Protein AF-A0A090WFY7-F1 (afdb_monomer)

Radius of gyration: 17.27 Å; Cα contacts (8 Å, |Δi|>4): 46; chains: 1; bounding box: 44×21×44 Å

pLDDT: mean 75.75, std 6.12, range [47.88, 83.62]

Organism: Nonlabens ulvanivorans (NCBI:txid906888)

Structure (mmCIF, N/CA/C/O backbone):
data_AF-A0A090WFY7-F1
#
_entry.id   AF-A0A090WFY7-F1
#
loop_
_atom_site.group_PDB
_atom_site.id
_atom_site.type_symbol
_atom_site.label_atom_id
_atom_site.label_alt_id
_atom_site.label_comp_id
_atom_site.label_asym_id
_atom_site.label_entity_id
_atom_site.label_seq_id
_atom_site.pdbx_PDB_ins_code
_atom_site.Cartn_x
_atom_site.Cartn_y
_atom_site.Cartn_z
_atom_site.occupancy
_atom_site.B_iso_or_equiv
_atom_site.auth_seq_id
_atom_site.auth_comp_id
_atom_site.auth_asym_id
_atom_site.auth_atom_id
_atom_site.pdbx_PDB_model_num
ATOM 1 N N . MET A 1 1 ? -18.051 5.431 -5.342 1.00 68.19 1 MET A N 1
ATOM 2 C CA . MET A 1 1 ? -16.777 5.688 -6.049 1.00 68.19 1 MET A CA 1
ATOM 3 C C . MET A 1 1 ? -16.001 4.402 -6.281 1.00 68.19 1 MET A C 1
ATOM 5 O O . MET A 1 1 ? -15.826 4.057 -7.439 1.00 68.19 1 MET A O 1
ATOM 9 N N . VAL A 1 2 ? -15.662 3.640 -5.232 1.00 69.44 2 VAL A N 1
ATOM 10 C CA . VAL A 1 2 ? -14.903 2.373 -5.337 1.00 69.44 2 VAL A CA 1
ATOM 11 C C . VAL A 1 2 ? -15.448 1.408 -6.396 1.00 69.44 2 VAL A C 1
ATOM 13 O O . VAL A 1 2 ? -14.690 0.975 -7.246 1.00 69.44 2 VAL A O 1
ATOM 16 N N . VAL A 1 3 ? -16.755 1.125 -6.424 1.00 76.06 3 VAL A N 1
ATOM 17 C CA . VAL A 1 3 ? -17.333 0.163 -7.391 1.00 76.06 3 VAL A CA 1
ATOM 18 C C . VAL A 1 3 ? -17.130 0.587 -8.852 1.00 76.06 3 VAL A C 1
ATOM 20 O O . VAL A 1 3 ? -16.779 -0.234 -9.692 1.00 76.06 3 VAL A O 1
ATOM 23 N N . ILE A 1 4 ? -17.318 1.875 -9.155 1.00 80.75 4 ILE A N 1
ATOM 24 C CA . ILE A 1 4 ? -17.134 2.416 -10.511 1.00 80.75 4 ILE A CA 1
ATOM 25 C C . ILE A 1 4 ? -15.648 2.405 -10.881 1.00 80.75 4 ILE A C 1
ATOM 27 O O . ILE A 1 4 ? -15.297 2.026 -11.995 1.00 80.75 4 ILE A O 1
ATOM 31 N N . TYR A 1 5 ? -14.783 2.780 -9.935 1.00 76.62 5 TYR A N 1
ATOM 32 C CA . TYR A 1 5 ? -13.339 2.811 -10.135 1.00 76.62 5 TYR A CA 1
ATOM 33 C C . TYR A 1 5 ? -12.777 1.407 -10.377 1.00 76.62 5 TYR A C 1
ATOM 35 O O . TYR A 1 5 ? -12.152 1.166 -11.400 1.00 76.62 5 TYR A O 1
ATOM 43 N N . VAL A 1 6 ? -13.105 0.452 -9.504 1.00 76.25 6 VAL A N 1
ATOM 44 C CA . VAL A 1 6 ? -12.719 -0.959 -9.634 1.00 76.25 6 VAL A CA 1
ATOM 45 C C . VAL A 1 6 ? -13.243 -1.550 -10.944 1.00 76.25 6 VAL A C 1
ATOM 47 O O . VAL A 1 6 ? -12.502 -2.252 -11.622 1.00 76.25 6 VAL A O 1
ATOM 50 N N . GLY A 1 7 ? -14.478 -1.233 -11.348 1.00 80.12 7 GLY A N 1
ATOM 51 C CA . GLY A 1 7 ? -15.030 -1.679 -12.629 1.00 80.12 7 GLY A CA 1
ATOM 52 C C . GLY A 1 7 ? -14.253 -1.153 -13.842 1.00 80.12 7 GLY A C 1
ATOM 53 O O . GLY A 1 7 ? -13.923 -1.925 -14.741 1.00 80.12 7 GLY A O 1
ATOM 54 N N . ALA A 1 8 ? -13.915 0.138 -13.855 1.00 77.69 8 ALA A N 1
ATOM 55 C CA . ALA A 1 8 ? -13.128 0.749 -14.927 1.00 77.69 8 ALA A CA 1
ATOM 56 C C . ALA A 1 8 ? -11.676 0.239 -14.954 1.00 77.69 8 ALA A C 1
ATOM 58 O O . ALA A 1 8 ? -11.141 -0.044 -16.026 1.00 77.69 8 ALA A O 1
ATOM 59 N N . SER A 1 9 ? -11.054 0.067 -13.786 1.00 72.62 9 SER A N 1
ATOM 60 C CA . SER A 1 9 ? -9.707 -0.492 -13.671 1.00 72.62 9 SER A CA 1
ATOM 61 C C . SER A 1 9 ? -9.665 -1.947 -14.137 1.00 72.62 9 SER A C 1
ATOM 63 O O . SER A 1 9 ? -8.798 -2.298 -14.929 1.00 72.62 9 SER A O 1
ATOM 65 N N . LEU A 1 10 ? -10.627 -2.786 -13.736 1.00 77.69 10 LEU A N 1
ATOM 66 C CA . LEU A 1 10 ? -10.716 -4.172 -14.210 1.00 77.69 10 LEU A CA 1
ATOM 67 C C . LEU A 1 10 ? -10.891 -4.241 -15.728 1.00 77.69 10 LEU A C 1
ATOM 69 O O . LEU A 1 10 ? -10.242 -5.059 -16.372 1.00 77.69 10 LEU A O 1
ATOM 73 N N . TRP A 1 11 ? -11.711 -3.364 -16.310 1.00 80.88 11 TRP A N 1
ATOM 74 C CA . TRP A 1 11 ? -11.874 -3.288 -17.762 1.00 80.88 11 TRP A CA 1
ATOM 75 C C . TRP A 1 11 ? -10.540 -3.048 -18.483 1.00 80.88 11 TRP A C 1
ATOM 77 O O . TRP A 1 11 ? -10.228 -3.742 -19.449 1.00 80.88 11 TRP A O 1
ATOM 87 N N . VAL A 1 12 ? -9.727 -2.103 -18.005 1.00 78.69 12 VAL A N 1
ATOM 88 C CA . VAL A 1 12 ? -8.434 -1.788 -18.634 1.00 78.69 12 VAL A CA 1
ATOM 89 C C . VAL A 1 12 ? -7.377 -2.853 -18.373 1.00 78.69 12 VAL A C 1
ATOM 91 O O . VAL A 1 12 ? -6.647 -3.207 -19.298 1.00 78.69 12 VAL A O 1
ATOM 94 N N . ILE A 1 13 ? -7.361 -3.444 -17.178 1.00 77.06 13 ILE A N 1
ATOM 95 C CA . ILE A 1 13 ? -6.485 -4.574 -16.847 1.00 77.06 13 ILE A CA 1
ATOM 96 C C . ILE A 1 13 ? -6.784 -5.771 -17.763 1.00 77.06 13 ILE A C 1
ATOM 98 O O . ILE A 1 13 ? -5.859 -6.365 -18.311 1.00 77.06 13 ILE A O 1
ATOM 102 N N . PHE A 1 14 ? -8.058 -6.100 -18.007 1.00 78.94 14 PHE A N 1
ATOM 103 C CA . PHE A 1 14 ? -8.420 -7.166 -18.950 1.00 78.94 14 PHE A CA 1
ATOM 104 C C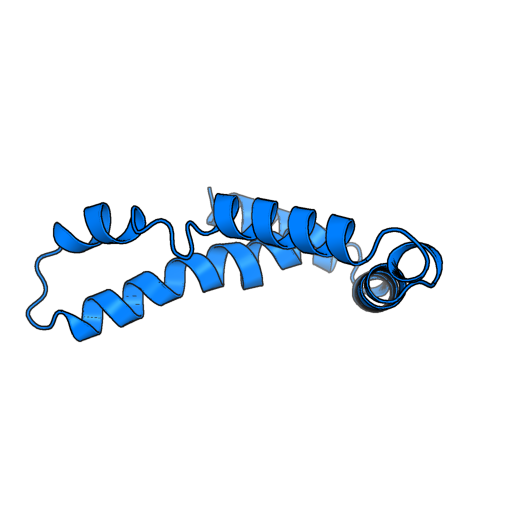 . PHE A 1 14 ? -8.111 -6.806 -20.408 1.00 78.94 14 PHE A C 1
ATOM 106 O O . PHE A 1 14 ? -7.723 -7.681 -21.177 1.00 78.94 14 PHE A O 1
ATOM 113 N N . ALA A 1 15 ? -8.232 -5.534 -20.796 1.00 78.44 15 ALA A N 1
ATOM 114 C CA . ALA A 1 15 ? -7.891 -5.077 -22.144 1.00 78.44 15 ALA A CA 1
ATOM 115 C C . ALA A 1 15 ? -6.374 -5.048 -22.423 1.00 78.44 15 ALA A C 1
ATOM 117 O O . ALA A 1 15 ? -5.970 -4.995 -23.585 1.00 78.44 15 ALA A O 1
ATOM 118 N N . ARG A 1 16 ? -5.531 -5.050 -21.381 1.00 74.75 16 ARG A N 1
ATOM 119 C CA . ARG A 1 16 ? -4.062 -4.952 -21.468 1.00 74.75 16 ARG A CA 1
ATOM 120 C C . ARG A 1 16 ? -3.369 -5.993 -20.582 1.00 74.75 16 ARG A C 1
ATOM 122 O O . ARG A 1 16 ? -2.350 -5.704 -19.961 1.00 74.75 16 ARG A O 1
ATOM 129 N N . PHE A 1 17 ? -3.909 -7.212 -20.551 1.00 71.75 17 PHE A N 1
ATOM 130 C CA . PHE A 1 17 ? -3.450 -8.274 -19.650 1.00 71.75 17 PHE A CA 1
ATOM 131 C C . PHE A 1 17 ? -1.966 -8.636 -19.843 1.00 71.75 17 PHE A C 1
ATOM 133 O O . PHE A 1 17 ? -1.262 -8.931 -18.880 1.00 71.75 17 PHE A O 1
ATOM 140 N N . ASP A 1 18 ? -1.470 -8.522 -21.076 1.00 73.06 18 ASP A N 1
ATOM 141 C CA . ASP A 1 18 ? -0.084 -8.836 -21.443 1.00 73.06 18 ASP A CA 1
ATOM 142 C C . ASP A 1 18 ? 0.950 -7.868 -20.838 1.00 73.06 18 ASP A C 1
ATOM 144 O O . ASP A 1 18 ? 2.127 -8.200 -20.731 1.00 73.06 18 ASP A O 1
ATOM 148 N N . LEU A 1 19 ? 0.520 -6.677 -20.412 1.00 74.38 19 LEU A N 1
ATOM 149 C CA . LEU A 1 19 ? 1.400 -5.617 -19.905 1.00 74.38 19 LEU A CA 1
ATOM 150 C C . LEU A 1 19 ? 1.476 -5.576 -18.380 1.00 74.38 19 LEU A C 1
ATOM 152 O O . LEU A 1 19 ? 2.292 -4.841 -17.832 1.00 74.38 19 LEU A O 1
ATOM 156 N N . ILE A 1 20 ? 0.671 -6.384 -17.684 1.00 74.19 20 ILE A N 1
ATOM 157 C CA . ILE A 1 20 ? 0.687 -6.455 -16.217 1.00 74.19 20 ILE A CA 1
ATOM 158 C C . ILE A 1 20 ? 2.071 -6.900 -15.731 1.00 74.19 20 ILE A C 1
ATOM 160 O O . ILE A 1 20 ? 2.619 -6.321 -14.796 1.00 74.19 20 ILE A O 1
ATOM 164 N N . GLY A 1 21 ? 2.660 -7.904 -16.391 1.00 73.81 21 GLY A N 1
ATOM 165 C CA . GLY A 1 21 ? 4.003 -8.388 -16.064 1.00 73.81 21 GLY A CA 1
ATOM 166 C C . GLY A 1 21 ? 5.075 -7.315 -16.257 1.00 73.81 21 GLY A C 1
ATOM 167 O O . GLY A 1 21 ? 5.906 -7.116 -15.376 1.00 73.81 21 GLY A O 1
ATOM 168 N N . GLU A 1 22 ? 5.011 -6.575 -17.367 1.00 77.00 22 GLU A N 1
ATOM 169 C CA . GLU A 1 22 ? 5.945 -5.484 -17.662 1.00 77.00 22 GLU A CA 1
ATOM 170 C C . GLU A 1 22 ? 5.794 -4.319 -16.674 1.00 77.00 22 GLU A C 1
ATOM 172 O O . GLU A 1 22 ? 6.795 -3.784 -16.203 1.00 77.00 22 GLU A O 1
ATOM 177 N N . ALA A 1 23 ? 4.564 -3.979 -16.280 1.00 75.44 23 ALA A N 1
ATOM 178 C CA . ALA A 1 23 ? 4.300 -2.954 -15.273 1.00 75.44 23 ALA A CA 1
ATOM 179 C C . ALA A 1 23 ? 4.939 -3.305 -13.918 1.00 75.44 23 ALA A C 1
ATOM 181 O O . ALA A 1 23 ? 5.551 -2.448 -13.283 1.00 75.44 23 ALA A O 1
ATOM 182 N N . PHE A 1 24 ? 4.870 -4.569 -13.486 1.00 77.88 24 PHE A N 1
ATOM 183 C CA . PHE A 1 24 ? 5.560 -5.017 -12.271 1.00 77.88 24 PHE A CA 1
ATOM 184 C C . PHE A 1 24 ? 7.079 -4.880 -12.375 1.00 77.88 24 PHE A C 1
ATOM 186 O O . PHE A 1 24 ? 7.716 -4.411 -11.430 1.00 77.88 24 PHE A O 1
ATOM 193 N N . THR A 1 25 ? 7.657 -5.263 -13.514 1.00 78.38 25 THR A N 1
ATOM 194 C CA . THR A 1 25 ? 9.096 -5.120 -13.756 1.00 78.38 25 THR A CA 1
ATOM 195 C C . THR A 1 25 ? 9.510 -3.650 -13.742 1.00 78.38 25 THR A C 1
ATOM 197 O O . THR A 1 25 ? 10.448 -3.301 -13.035 1.00 78.38 25 THR A O 1
ATOM 200 N N . GLN A 1 26 ? 8.756 -2.765 -14.401 1.00 79.38 26 GLN A N 1
ATOM 201 C CA . GLN A 1 26 ? 9.018 -1.322 -14.399 1.00 79.38 26 GLN A CA 1
ATOM 202 C C . GLN A 1 26 ? 8.915 -0.695 -13.001 1.00 79.38 26 GLN A C 1
ATOM 204 O O . GLN A 1 26 ? 9.700 0.193 -12.674 1.00 79.38 26 GLN A O 1
ATOM 209 N N . ILE A 1 27 ? 7.986 -1.155 -12.154 1.00 80.12 27 ILE A N 1
ATOM 210 C CA . ILE A 1 27 ? 7.873 -0.680 -10.765 1.00 80.12 27 ILE A CA 1
ATOM 211 C C . ILE A 1 27 ? 9.120 -1.058 -9.959 1.00 80.12 27 ILE A C 1
ATOM 213 O O . ILE A 1 27 ? 9.652 -0.217 -9.236 1.00 80.12 27 ILE A O 1
ATOM 217 N N . ILE A 1 28 ? 9.595 -2.302 -10.074 1.00 78.69 28 ILE A N 1
ATOM 218 C CA . ILE A 1 28 ? 10.782 -2.771 -9.345 1.00 78.69 28 ILE A CA 1
ATOM 219 C C . ILE A 1 28 ? 12.038 -2.078 -9.882 1.00 78.69 28 ILE A C 1
ATOM 221 O O . ILE A 1 28 ? 12.803 -1.512 -9.103 1.00 78.69 28 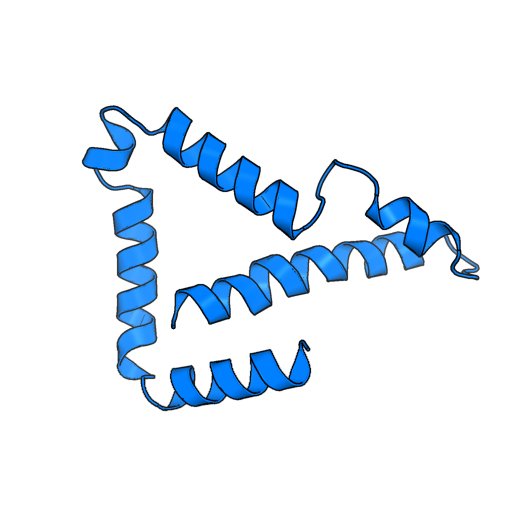ILE A O 1
ATOM 225 N N . ASP A 1 29 ? 12.218 -2.050 -11.200 1.00 79.38 29 ASP A N 1
ATOM 226 C CA . ASP A 1 29 ? 13.379 -1.424 -11.833 1.00 79.38 29 ASP A CA 1
ATOM 227 C C . ASP A 1 29 ? 13.420 0.083 -11.562 1.00 79.38 29 ASP A C 1
ATOM 229 O O . ASP A 1 29 ? 14.483 0.626 -11.274 1.00 79.38 29 ASP A O 1
ATOM 233 N N . GLY A 1 30 ? 12.268 0.761 -11.569 1.00 73.81 30 GLY A N 1
ATOM 234 C CA . GLY A 1 30 ? 12.155 2.176 -11.219 1.00 73.81 30 GLY A CA 1
ATOM 235 C C . GLY A 1 30 ? 12.392 2.457 -9.732 1.00 73.81 30 GLY A C 1
ATOM 236 O O . GLY A 1 30 ? 12.998 3.471 -9.388 1.00 73.81 30 GLY A O 1
ATOM 237 N N . ALA A 1 31 ? 11.962 1.561 -8.837 1.00 74.00 31 ALA A N 1
ATOM 238 C CA . ALA A 1 31 ? 12.183 1.701 -7.397 1.00 74.00 31 ALA A CA 1
ATOM 239 C C . ALA A 1 31 ? 13.653 1.496 -6.997 1.00 74.00 31 ALA A C 1
ATOM 241 O O . ALA A 1 31 ? 14.127 2.138 -6.058 1.00 74.00 31 ALA A O 1
ATOM 242 N N . PHE A 1 32 ? 14.372 0.622 -7.706 1.00 73.69 32 PHE A N 1
ATOM 243 C CA . PHE A 1 32 ? 15.772 0.285 -7.436 1.00 73.69 32 PHE A CA 1
ATOM 244 C C . PHE A 1 32 ? 16.749 0.844 -8.484 1.00 73.69 32 PHE A C 1
ATOM 246 O O . PHE A 1 32 ? 17.918 0.448 -8.500 1.00 73.69 32 PHE A O 1
ATOM 253 N N . SER A 1 33 ? 16.305 1.772 -9.340 1.00 73.12 33 SER A N 1
ATOM 254 C CA . SER A 1 33 ? 17.138 2.305 -10.420 1.00 73.12 33 SER A CA 1
ATOM 255 C C . SER A 1 33 ? 18.352 3.070 -9.868 1.00 73.12 33 SER A C 1
ATOM 257 O O . SER A 1 33 ? 18.246 3.774 -8.854 1.00 73.12 33 SER A O 1
ATOM 259 N N . PRO A 1 34 ? 19.517 2.994 -10.536 1.00 65.38 34 PRO A N 1
ATOM 260 C CA . PRO A 1 34 ? 20.700 3.750 -10.144 1.00 65.38 34 PRO A CA 1
ATOM 261 C C . PRO A 1 34 ? 20.471 5.267 -10.123 1.00 65.38 34 PRO A C 1
ATOM 263 O O . PRO A 1 34 ? 21.047 5.932 -9.265 1.00 65.38 34 PRO A O 1
ATOM 266 N N . GLU A 1 35 ? 19.615 5.830 -10.991 1.00 65.75 35 GLU A N 1
ATOM 267 C CA . GLU A 1 35 ? 19.271 7.261 -10.937 1.00 65.75 35 GLU A CA 1
ATOM 268 C C . GLU A 1 35 ? 18.494 7.628 -9.664 1.00 65.75 35 GLU A C 1
ATOM 270 O O . GLU A 1 35 ? 18.739 8.682 -9.071 1.00 65.75 35 GLU A O 1
ATOM 275 N N . GLY A 1 36 ? 17.592 6.751 -9.208 1.00 61.91 36 GLY A N 1
ATOM 276 C CA . GLY A 1 36 ? 16.874 6.913 -7.944 1.00 61.91 36 GLY A CA 1
ATOM 277 C C . GLY A 1 36 ? 17.786 6.746 -6.727 1.00 61.91 36 GLY A C 1
ATOM 278 O O . GLY A 1 36 ? 17.673 7.496 -5.757 1.00 61.91 36 GLY A O 1
ATOM 279 N N . VAL A 1 37 ? 18.737 5.810 -6.787 1.00 66.19 37 VAL A N 1
ATOM 280 C CA . VAL A 1 37 ? 19.603 5.433 -5.658 1.00 66.19 37 VAL A CA 1
ATOM 281 C C . VAL A 1 37 ? 20.827 6.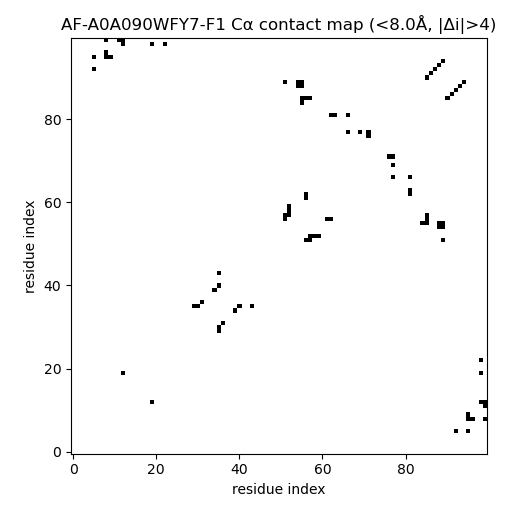350 -5.499 1.00 66.19 37 VAL A C 1
ATOM 283 O O . VAL A 1 37 ? 21.187 6.690 -4.373 1.00 66.19 37 VAL A O 1
ATOM 286 N N . ALA A 1 38 ? 21.457 6.797 -6.591 1.00 67.62 38 ALA A N 1
ATOM 287 C CA . ALA A 1 38 ? 22.763 7.471 -6.558 1.00 67.62 38 ALA A CA 1
ATOM 288 C C . ALA A 1 38 ? 22.735 8.941 -6.092 1.00 67.62 38 ALA A C 1
ATOM 290 O O . ALA A 1 38 ? 23.776 9.468 -5.704 1.00 67.62 38 ALA A O 1
ATOM 291 N N . GLY A 1 39 ? 21.575 9.610 -6.097 1.00 64.62 39 GLY A N 1
ATOM 292 C CA . GLY A 1 39 ? 21.479 11.018 -5.671 1.00 64.62 39 GLY A CA 1
ATOM 293 C C . GLY A 1 39 ? 20.166 11.439 -5.009 1.00 64.62 39 GLY A C 1
ATOM 294 O O . GLY A 1 39 ? 20.113 12.511 -4.409 1.00 64.62 39 GLY A O 1
ATOM 295 N N . GLY A 1 40 ? 19.116 10.612 -5.081 1.00 71.94 40 GLY A N 1
ATOM 296 C CA . GLY A 1 40 ? 17.755 10.994 -4.691 1.00 71.94 40 GLY A CA 1
ATOM 297 C C . GLY A 1 40 ? 17.027 10.018 -3.768 1.00 71.94 40 GLY A C 1
ATOM 298 O O . GLY A 1 40 ? 15.869 10.278 -3.455 1.00 71.94 40 GLY A O 1
ATOM 299 N N . ALA A 1 41 ? 17.667 8.939 -3.301 1.00 74.94 41 ALA A N 1
ATOM 300 C CA . ALA A 1 41 ? 16.985 7.808 -2.657 1.00 74.94 41 ALA A CA 1
ATOM 301 C C . ALA A 1 41 ? 16.113 8.236 -1.472 1.00 74.94 41 ALA A C 1
ATOM 303 O O . ALA A 1 41 ? 14.942 7.878 -1.373 1.00 74.94 41 ALA A O 1
ATOM 304 N N . ILE A 1 42 ? 16.667 9.083 -0.601 1.00 76.69 42 ILE A N 1
ATOM 305 C CA . ILE A 1 42 ? 15.953 9.631 0.555 1.00 76.69 42 ILE A CA 1
ATOM 306 C C . ILE A 1 42 ? 14.793 10.533 0.104 1.00 76.69 42 ILE A C 1
ATOM 308 O O . ILE A 1 42 ? 13.715 10.470 0.681 1.00 76.69 42 ILE A O 1
ATOM 312 N N . GLY A 1 43 ? 14.974 11.340 -0.945 1.00 79.69 43 GLY A N 1
ATOM 313 C CA . GLY A 1 43 ? 13.931 12.223 -1.477 1.00 79.69 43 GLY A CA 1
ATOM 314 C C . GLY A 1 43 ? 12.769 11.462 -2.120 1.00 79.69 43 GLY A C 1
ATOM 315 O O . GLY A 1 43 ? 11.610 11.771 -1.846 1.00 79.69 43 GLY A O 1
ATOM 316 N N . VAL A 1 44 ? 13.070 10.429 -2.910 1.00 79.25 44 VAL A N 1
ATOM 317 C CA . VAL A 1 44 ? 12.074 9.543 -3.535 1.00 79.25 44 VAL A CA 1
ATOM 318 C C . VAL A 1 44 ? 11.305 8.768 -2.465 1.00 79.25 44 VAL A C 1
ATOM 320 O O . VAL A 1 44 ? 10.075 8.727 -2.509 1.00 79.25 44 VAL A O 1
ATOM 323 N N . LEU A 1 45 ? 12.000 8.244 -1.448 1.00 78.25 45 LEU A N 1
ATOM 324 C CA . LEU A 1 45 ? 11.366 7.581 -0.307 1.00 78.25 45 LEU A CA 1
ATOM 325 C C . LEU A 1 45 ? 10.467 8.539 0.479 1.00 78.25 45 LEU A C 1
ATOM 327 O O . LEU A 1 45 ? 9.313 8.208 0.738 1.00 78.25 45 LEU A O 1
ATOM 331 N N . ILE A 1 46 ? 10.943 9.741 0.820 1.00 82.38 46 ILE A N 1
ATOM 332 C CA . ILE A 1 46 ? 10.140 10.749 1.531 1.00 82.38 46 ILE A CA 1
ATOM 333 C C . ILE A 1 46 ? 8.904 11.135 0.715 1.00 82.38 46 ILE A C 1
ATOM 335 O O . ILE A 1 46 ? 7.817 11.257 1.277 1.00 82.38 46 ILE A O 1
ATOM 339 N N . GLN A 1 47 ? 9.033 11.308 -0.601 1.00 83.00 47 GLN A N 1
ATOM 340 C CA . GLN A 1 47 ? 7.899 11.618 -1.470 1.00 83.00 47 GLN A CA 1
ATOM 341 C C . GLN A 1 47 ? 6.886 10.466 -1.523 1.00 83.00 47 GLN A C 1
ATOM 343 O O . GLN A 1 47 ? 5.680 10.723 -1.470 1.00 83.00 47 GLN A O 1
ATOM 348 N N . GLY A 1 48 ? 7.366 9.221 -1.574 1.00 81.38 48 GLY A N 1
ATOM 349 C CA . GLY A 1 48 ? 6.542 8.016 -1.495 1.00 81.38 48 GLY A CA 1
ATOM 350 C C . GLY A 1 48 ? 5.779 7.928 -0.174 1.00 81.38 48 GLY A C 1
ATOM 351 O O . GLY A 1 48 ? 4.552 7.868 -0.183 1.00 81.38 48 GLY A O 1
ATOM 352 N N . PHE A 1 49 ? 6.480 8.027 0.961 1.00 81.19 49 PHE A N 1
ATOM 353 C CA . PHE A 1 49 ? 5.868 8.014 2.294 1.00 81.19 49 PHE A CA 1
ATOM 354 C C . PHE A 1 49 ? 4.884 9.159 2.494 1.00 81.19 49 PHE A C 1
ATOM 356 O O . PHE A 1 49 ? 3.803 8.945 3.030 1.00 81.19 49 PHE A O 1
ATOM 363 N N . ARG A 1 50 ? 5.221 10.367 2.034 1.00 81.88 50 ARG A N 1
ATOM 364 C CA . ARG A 1 50 ? 4.334 11.526 2.141 1.00 81.88 50 ARG A CA 1
ATOM 365 C C . ARG A 1 50 ? 3.046 11.290 1.359 1.00 81.88 50 ARG A C 1
ATOM 367 O O . ARG A 1 50 ? 1.975 11.464 1.921 1.00 81.88 50 ARG A O 1
ATOM 374 N N . ARG A 1 51 ? 3.124 10.861 0.094 1.00 80.88 51 ARG A N 1
ATOM 375 C CA . ARG A 1 51 ? 1.925 10.548 -0.702 1.00 80.88 51 ARG A CA 1
ATOM 376 C C . ARG A 1 51 ? 1.110 9.402 -0.100 1.00 80.88 51 ARG A C 1
ATOM 378 O O . ARG A 1 51 ? -0.105 9.530 -0.026 1.00 80.88 51 ARG A O 1
ATOM 385 N N . ALA A 1 52 ? 1.765 8.338 0.365 1.00 76.94 52 ALA A N 1
ATOM 386 C CA . ALA A 1 52 ? 1.095 7.197 0.985 1.00 76.94 52 ALA A CA 1
ATOM 387 C C . ALA A 1 52 ? 0.365 7.594 2.280 1.00 76.94 52 ALA A C 1
ATOM 389 O O . ALA A 1 52 ? -0.817 7.302 2.419 1.00 76.94 52 ALA A O 1
ATOM 390 N N . ALA A 1 53 ? 1.031 8.333 3.173 1.00 76.69 53 ALA A N 1
ATOM 391 C CA . ALA A 1 53 ? 0.450 8.800 4.433 1.00 76.69 53 ALA A CA 1
ATOM 392 C C . ALA A 1 53 ? -0.708 9.794 4.231 1.00 76.69 53 ALA A C 1
ATOM 394 O O . ALA A 1 53 ? -1.629 9.825 5.041 1.00 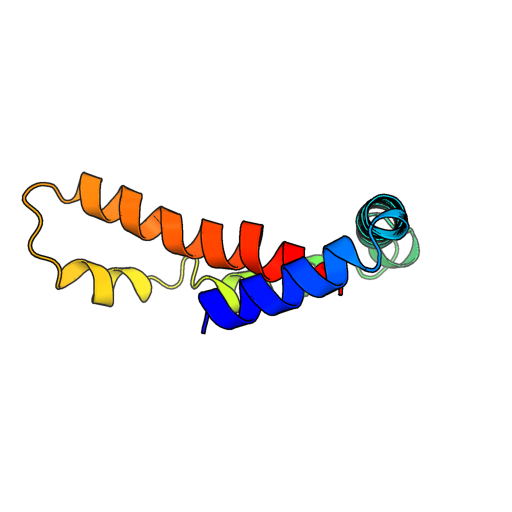76.69 53 ALA A O 1
ATOM 395 N N . PHE A 1 54 ? -0.692 10.589 3.153 1.00 75.00 54 PHE A N 1
ATOM 396 C CA . PHE A 1 54 ? -1.829 11.441 2.780 1.00 75.00 54 PHE A CA 1
ATOM 397 C C . PHE A 1 54 ? -3.000 10.659 2.165 1.00 75.00 54 PHE A C 1
ATOM 399 O O . PHE A 1 54 ? -4.128 11.125 2.275 1.00 75.00 54 PHE A O 1
ATOM 406 N N . SER A 1 55 ? -2.753 9.514 1.516 1.00 74.06 55 SER A N 1
ATOM 407 C CA . SER A 1 55 ? -3.813 8.687 0.914 1.00 74.06 55 SER A CA 1
ATOM 408 C C . SER A 1 55 ? -4.561 7.878 1.967 1.00 74.06 55 SER A C 1
ATOM 410 O O . SER A 1 55 ? -5.784 7.900 2.019 1.00 74.06 55 SER A O 1
ATOM 412 N N . ASN A 1 56 ? -3.815 7.206 2.847 1.00 73.81 56 ASN A N 1
ATOM 413 C CA . ASN A 1 56 ? -4.375 6.225 3.773 1.00 73.81 56 ASN A CA 1
ATOM 414 C C . ASN A 1 56 ? -4.489 6.717 5.224 1.00 73.81 56 ASN A C 1
ATOM 416 O O . ASN A 1 56 ? -4.854 5.945 6.109 1.00 73.81 56 ASN A O 1
ATOM 420 N N . GLU A 1 57 ? -4.121 7.979 5.471 1.00 74.38 57 GLU A N 1
ATOM 421 C CA . GLU A 1 57 ? -4.114 8.633 6.785 1.00 74.38 57 GLU A CA 1
ATOM 422 C C . GLU A 1 57 ? -3.331 7.868 7.878 1.00 74.38 57 GLU A C 1
ATOM 424 O O . GLU A 1 57 ? -3.537 8.074 9.082 1.00 74.38 57 GLU A O 1
ATOM 429 N N . ALA A 1 58 ? -2.398 6.988 7.491 1.00 66.12 58 ALA A N 1
ATOM 430 C CA . ALA A 1 58 ? -1.651 6.151 8.422 1.00 66.12 58 ALA A CA 1
ATOM 431 C C . ALA A 1 58 ? -0.792 7.008 9.360 1.00 66.12 58 ALA A C 1
ATOM 433 O O . ALA A 1 58 ? 0.090 7.755 8.938 1.00 66.12 58 ALA A O 1
ATOM 434 N N . GLY A 1 59 ? -1.056 6.880 10.662 1.00 69.81 59 GLY A N 1
ATOM 435 C CA . GLY A 1 59 ? -0.347 7.613 11.714 1.00 69.81 59 GLY A CA 1
ATOM 436 C C . GLY A 1 59 ? -0.858 9.034 11.979 1.00 69.81 59 GLY A C 1
ATOM 437 O O . GLY A 1 59 ? -0.411 9.643 12.947 1.00 69.81 59 GLY A O 1
ATOM 438 N N . VAL A 1 60 ? -1.811 9.550 11.190 1.00 76.69 60 VAL A N 1
ATOM 439 C CA . VAL A 1 60 ? -2.443 10.869 11.414 1.00 76.69 60 VAL A CA 1
ATOM 440 C C . VAL A 1 60 ? -3.539 10.789 12.483 1.00 76.69 60 VAL A C 1
ATOM 442 O O . VAL A 1 60 ? -3.788 11.751 13.205 1.00 76.69 60 VAL A O 1
ATOM 445 N N . GLY A 1 61 ? -4.171 9.620 12.629 1.00 75.75 61 GLY A N 1
ATOM 446 C CA . GLY A 1 61 ? -5.164 9.351 13.673 1.00 75.75 61 GLY A CA 1
ATOM 447 C C . GLY A 1 61 ? -6.572 9.873 13.370 1.00 75.75 61 GLY A C 1
ATOM 448 O O . GLY A 1 61 ? -7.481 9.639 14.161 1.00 75.75 61 GLY A O 1
ATOM 449 N N . SER A 1 62 ? -6.800 10.510 12.223 1.00 77.31 62 SER A N 1
ATOM 450 C CA . SER A 1 62 ? -8.113 11.005 11.781 1.00 77.31 62 SER A CA 1
ATOM 451 C C . SER A 1 62 ? -9.137 9.889 11.562 1.00 77.31 62 SER A C 1
ATOM 453 O O . SER A 1 62 ? -10.277 10.034 12.004 1.00 77.31 62 SER A O 1
ATOM 455 N N . ALA A 1 63 ? -8.727 8.738 11.018 1.00 75.62 63 ALA A N 1
ATOM 456 C CA . ALA A 1 63 ? -9.592 7.562 10.872 1.00 75.62 63 ALA A CA 1
ATOM 457 C C . ALA A 1 63 ? -10.236 7.130 12.209 1.00 75.62 63 ALA A C 1
ATOM 459 O O . ALA A 1 63 ? -11.403 6.741 12.256 1.00 75.62 63 ALA A O 1
ATOM 460 N N . SER A 1 64 ? -9.523 7.291 13.334 1.00 75.81 64 SER A N 1
ATOM 461 C CA . SER A 1 64 ? -10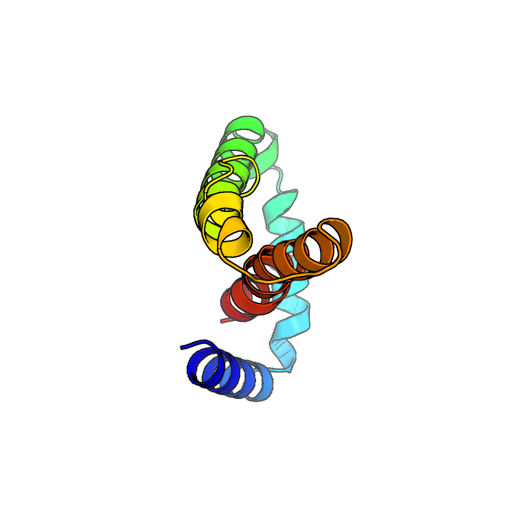.048 6.932 14.660 1.00 75.81 64 SER A CA 1
ATOM 462 C C . SER A 1 64 ? -11.248 7.785 15.093 1.00 75.81 64 SER A C 1
ATOM 464 O O . SER A 1 64 ? -12.090 7.308 15.851 1.00 75.81 64 SER A O 1
ATOM 466 N N . ILE A 1 65 ? -11.388 9.007 14.565 1.00 80.38 65 ILE A N 1
ATOM 467 C CA . ILE A 1 65 ? -12.524 9.893 14.849 1.00 80.38 65 ILE A CA 1
ATOM 468 C C . ILE A 1 65 ? -13.806 9.293 14.264 1.00 80.38 65 ILE A C 1
ATOM 470 O O . ILE A 1 65 ? -14.811 9.203 14.968 1.00 80.38 65 ILE A O 1
ATOM 474 N N . ALA A 1 66 ? -13.764 8.820 13.016 1.00 80.38 66 ALA A N 1
ATOM 475 C CA . ALA A 1 66 ? -14.913 8.199 12.360 1.00 80.38 66 ALA A CA 1
ATOM 476 C C . ALA A 1 66 ? -15.286 6.854 13.008 1.00 80.38 66 ALA A C 1
ATOM 478 O O . ALA A 1 66 ? -16.453 6.626 13.332 1.00 80.38 66 ALA A O 1
ATOM 479 N N . HIS A 1 67 ? -14.296 6.001 13.287 1.00 81.69 67 HIS A N 1
ATOM 480 C CA . HIS A 1 67 ? -14.524 4.688 13.909 1.00 81.69 67 HIS A CA 1
ATOM 481 C C . HIS A 1 67 ? -14.939 4.776 15.387 1.00 81.69 67 HIS A C 1
ATOM 483 O O . HIS A 1 67 ? -15.634 3.892 15.883 1.00 81.69 67 HIS A O 1
ATOM 489 N 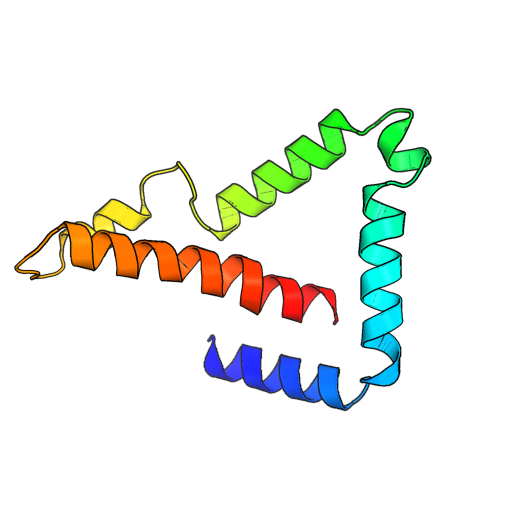N . SER A 1 68 ? -14.616 5.868 16.094 1.00 81.00 68 SER A N 1
ATOM 490 C CA . SER A 1 68 ? -15.070 6.088 17.480 1.00 81.00 68 SER A CA 1
ATOM 491 C C . SER A 1 68 ? -16.584 6.306 17.614 1.00 81.00 68 SER A C 1
ATOM 493 O O . SER A 1 68 ? -17.146 6.097 18.690 1.00 81.00 68 SER A O 1
ATOM 495 N N . ALA A 1 69 ? -17.260 6.694 16.527 1.00 82.69 69 ALA A N 1
ATOM 496 C CA . ALA A 1 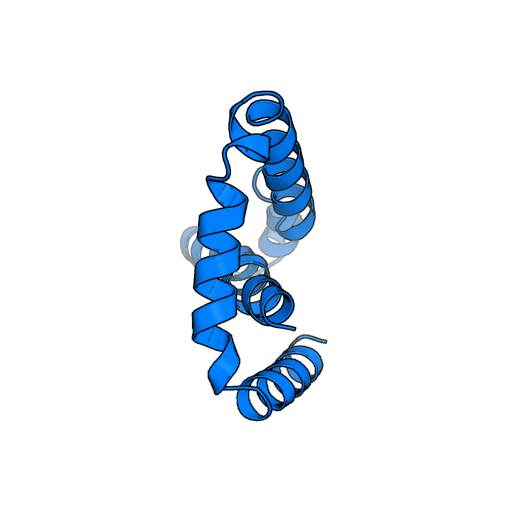69 ? -18.707 6.892 16.500 1.00 82.69 69 ALA A CA 1
ATOM 497 C C . ALA A 1 69 ? -19.496 5.578 16.321 1.00 82.69 69 ALA A C 1
ATOM 499 O O . ALA A 1 69 ? -20.723 5.567 16.472 1.00 82.69 69 ALA A O 1
ATOM 500 N N . VAL A 1 70 ? -18.819 4.468 16.002 1.00 81.25 70 VAL A N 1
ATOM 501 C CA . VAL A 1 70 ? -19.456 3.170 15.754 1.00 81.25 70 VAL A CA 1
ATOM 502 C C . VAL A 1 70 ? -19.834 2.489 17.069 1.00 81.25 70 VAL A C 1
ATOM 504 O O . VAL A 1 70 ? -19.046 2.374 18.008 1.00 81.25 70 VAL A O 1
ATOM 507 N N . LYS A 1 71 ? -21.069 1.978 17.141 1.00 75.50 71 LYS A N 1
ATOM 508 C CA . LYS A 1 71 ? -21.539 1.176 18.278 1.00 75.50 71 LYS A CA 1
ATOM 509 C C . LYS A 1 71 ? -21.021 -0.256 18.170 1.00 75.50 71 LYS A C 1
ATOM 511 O O . LYS A 1 71 ? -21.729 -1.142 17.699 1.00 75.50 71 LYS A O 1
ATOM 516 N N . THR A 1 72 ? -19.811 -0.480 18.664 1.00 80.56 72 THR A N 1
ATOM 517 C CA . THR A 1 72 ? -19.229 -1.816 18.809 1.00 80.56 72 THR A CA 1
ATOM 518 C C . THR A 1 72 ? -19.224 -2.277 20.266 1.00 80.56 72 THR A C 1
ATOM 520 O O . THR A 1 72 ? -19.094 -1.474 21.189 1.00 80.56 72 THR A O 1
ATOM 523 N N . LYS A 1 73 ? -19.347 -3.588 20.496 1.00 79.44 73 LYS A N 1
ATOM 524 C CA . LYS A 1 73 ? -19.129 -4.185 21.828 1.00 79.44 73 LYS A CA 1
ATOM 525 C C . LYS A 1 73 ? -17.644 -4.372 22.151 1.00 79.44 73 LYS A C 1
ATOM 527 O O . LYS A 1 73 ? -17.303 -4.484 23.325 1.00 79.44 73 LYS A O 1
ATOM 532 N N . TYR A 1 74 ? -16.780 -4.416 21.134 1.00 83.62 74 TYR A N 1
ATOM 533 C CA . TYR A 1 74 ? -15.359 -4.719 21.279 1.00 83.62 74 TYR A CA 1
ATOM 534 C C . TYR A 1 74 ? -14.531 -3.743 20.442 1.00 83.62 74 TYR A C 1
ATOM 536 O O . TYR A 1 74 ? -14.522 -3.822 19.217 1.00 83.62 74 TYR A O 1
ATOM 544 N N . ALA A 1 75 ? -13.776 -2.862 21.101 1.00 79.00 75 ALA A N 1
ATOM 545 C CA . ALA A 1 75 ? -12.914 -1.889 20.420 1.00 79.00 75 ALA A CA 1
ATOM 546 C C . ALA A 1 75 ? -11.896 -2.551 19.467 1.00 79.00 75 ALA A C 1
ATOM 548 O O . ALA A 1 75 ? -11.584 -2.007 18.412 1.00 79.00 75 ALA A O 1
ATOM 549 N N . ALA A 1 76 ? -11.430 -3.761 19.799 1.00 82.88 76 ALA A N 1
ATOM 550 C CA . ALA A 1 76 ? -10.526 -4.531 18.946 1.00 82.88 76 ALA A CA 1
ATOM 551 C C . ALA A 1 76 ? -11.150 -4.918 17.591 1.00 82.88 76 ALA A C 1
ATOM 553 O O . ALA A 1 76 ? -10.437 -4.994 16.593 1.00 82.88 76 ALA A O 1
ATOM 554 N N . SER A 1 77 ? -12.468 -5.139 17.538 1.00 81.88 77 SER A N 1
ATOM 555 C CA . SER A 1 77 ? -13.162 -5.480 16.293 1.00 81.88 77 SER A CA 1
ATOM 556 C C . SER A 1 77 ? -13.204 -4.294 15.331 1.00 81.88 77 SER A C 1
ATOM 558 O O . SER A 1 77 ? -12.920 -4.476 14.153 1.00 81.88 77 SER A O 1
ATOM 560 N N . GLU A 1 78 ? -13.455 -3.080 15.827 1.00 81.38 78 GLU A N 1
ATOM 561 C CA . GLU A 1 78 ? -13.400 -1.872 14.986 1.00 81.38 78 GLU A CA 1
ATOM 562 C C . GLU A 1 78 ? -11.970 -1.527 14.582 1.00 81.38 78 GLU A C 1
ATOM 564 O O . GLU A 1 78 ? -11.747 -1.086 13.463 1.00 81.38 78 GLU A O 1
ATOM 569 N N . GLY A 1 79 ? -10.976 -1.813 15.430 1.00 81.06 79 GLY A N 1
ATOM 570 C CA . GLY A 1 79 ? -9.567 -1.690 15.046 1.00 81.06 79 GLY A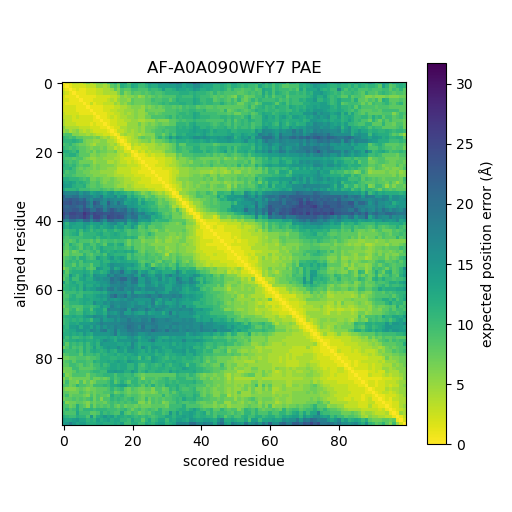 CA 1
ATOM 571 C C . GLY A 1 79 ? -9.204 -2.560 13.835 1.00 81.06 79 GLY A C 1
ATOM 572 O O . GLY A 1 79 ? -8.484 -2.114 12.948 1.00 81.06 79 GLY A O 1
ATOM 573 N N . LEU A 1 80 ? -9.745 -3.780 13.755 1.00 82.25 80 LEU A N 1
ATOM 574 C CA . LEU A 1 80 ? -9.577 -4.671 12.600 1.00 82.25 80 LEU A CA 1
ATOM 575 C C . LEU A 1 80 ? -10.284 -4.153 11.340 1.00 82.25 80 LEU A C 1
ATOM 577 O O . LEU A 1 80 ? -9.740 -4.281 10.246 1.00 82.25 80 LEU A O 1
ATOM 581 N N . VAL A 1 81 ? -11.466 -3.551 11.485 1.00 81.88 81 VAL A N 1
ATOM 582 C CA . VAL A 1 81 ? -12.200 -2.937 10.365 1.00 81.88 81 VAL A CA 1
ATOM 583 C C . VAL A 1 81 ? -11.491 -1.672 9.871 1.00 81.88 81 VAL A C 1
ATOM 585 O O . VAL A 1 81 ? -11.352 -1.483 8.665 1.00 81.88 81 VAL A O 1
ATOM 588 N N . ALA A 1 82 ? -10.957 -0.854 10.778 1.00 79.88 82 ALA A N 1
ATOM 589 C CA . ALA A 1 82 ? -10.188 0.342 10.446 1.00 79.88 82 ALA A CA 1
ATOM 590 C C . ALA A 1 82 ? -8.885 0.020 9.696 1.00 79.88 82 ALA A C 1
ATOM 592 O O . ALA A 1 82 ? -8.461 0.788 8.842 1.00 79.88 82 ALA A O 1
ATOM 593 N N . LEU A 1 83 ? -8.259 -1.137 9.950 1.00 80.88 83 LEU A N 1
ATOM 594 C CA . LEU A 1 83 ? -7.095 -1.604 9.178 1.00 80.88 83 LEU A CA 1
ATOM 595 C C . LEU A 1 83 ? -7.444 -2.002 7.736 1.00 80.88 83 LEU A C 1
ATOM 597 O O . LEU A 1 83 ? -6.565 -2.056 6.875 1.00 80.88 83 LEU A O 1
ATOM 601 N N . LEU A 1 84 ? -8.716 -2.278 7.462 1.00 81.56 84 LEU A N 1
ATOM 602 C CA . LEU A 1 84 ? -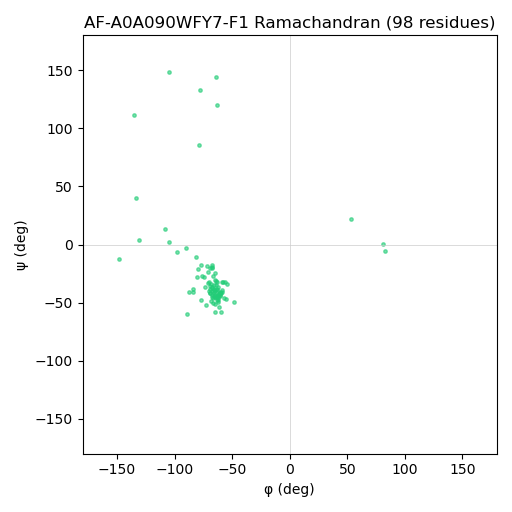9.198 -2.686 6.148 1.00 81.56 84 LEU A CA 1
ATOM 603 C C . LEU A 1 84 ? -9.292 -1.494 5.178 1.00 81.56 84 LEU A C 1
ATOM 605 O O . LEU A 1 84 ? -9.113 -1.678 3.976 1.00 81.56 84 LEU A O 1
ATOM 609 N N . GLU A 1 85 ? -9.482 -0.274 5.688 1.00 76.38 85 GLU A N 1
ATOM 610 C CA . GLU A 1 85 ? -9.473 0.969 4.900 1.00 76.38 85 GLU A CA 1
ATOM 611 C C . GLU A 1 85 ? -8.141 1.222 4.166 1.00 76.38 85 GLU A C 1
ATOM 613 O O . GLU A 1 85 ? -8.163 1.280 2.935 1.00 76.38 85 GLU A O 1
ATOM 618 N N . PRO A 1 86 ? -6.973 1.301 4.840 1.00 81.25 86 PRO A N 1
ATOM 619 C CA . PRO A 1 86 ? -5.692 1.519 4.168 1.00 81.25 86 PRO A CA 1
ATOM 620 C C . PRO A 1 86 ? -5.286 0.337 3.275 1.00 81.25 86 PRO A C 1
ATOM 622 O O . PRO A 1 86 ? -4.575 0.526 2.288 1.00 81.25 86 PRO A O 1
ATOM 625 N N . PHE A 1 87 ? -5.746 -0.882 3.580 1.00 81.62 87 PHE A N 1
ATOM 626 C CA . PHE A 1 87 ? -5.529 -2.041 2.715 1.00 81.62 87 PHE A CA 1
ATOM 627 C C . PHE A 1 87 ? -6.272 -1.893 1.383 1.00 81.62 87 PHE A C 1
ATOM 629 O O . PHE A 1 87 ? -5.672 -2.041 0.318 1.00 81.62 87 PHE A O 1
ATOM 636 N N . ILE A 1 88 ? -7.566 -1.568 1.425 1.00 79.62 88 ILE A N 1
ATOM 637 C CA . ILE A 1 88 ? -8.350 -1.373 0.204 1.00 79.62 88 ILE A CA 1
ATOM 638 C C . ILE A 1 88 ? -7.834 -0.154 -0.568 1.00 79.62 88 ILE A C 1
ATOM 640 O O . ILE A 1 88 ? -7.667 -0.247 -1.781 1.00 79.62 88 ILE A O 1
ATOM 644 N N . ASP A 1 89 ? -7.541 0.957 0.105 1.00 77.12 89 ASP A N 1
ATOM 645 C CA . ASP A 1 89 ? -7.084 2.184 -0.551 1.00 77.12 89 ASP A CA 1
ATOM 646 C C . ASP A 1 89 ? -5.712 2.005 -1.223 1.00 77.12 89 ASP A C 1
ATOM 648 O O . ASP A 1 89 ? -5.575 2.131 -2.438 1.00 77.12 89 ASP A O 1
ATOM 652 N N . THR A 1 90 ? -4.687 1.628 -0.459 1.00 73.31 90 THR A N 1
ATOM 653 C CA . THR A 1 90 ? -3.308 1.635 -0.967 1.00 73.31 90 THR A CA 1
ATOM 654 C C . THR A 1 90 ? -2.926 0.340 -1.679 1.00 73.31 90 THR A C 1
ATOM 656 O O . THR A 1 90 ? -2.244 0.380 -2.700 1.00 73.31 90 THR A O 1
ATOM 659 N N . VAL A 1 91 ? -3.334 -0.823 -1.163 1.00 75.44 91 VAL A N 1
ATOM 660 C CA . VAL A 1 91 ? -2.896 -2.110 -1.731 1.00 75.44 91 VAL A CA 1
ATOM 661 C C . VAL A 1 91 ? -3.770 -2.516 -2.905 1.00 75.44 91 VAL A C 1
ATOM 663 O O . VAL A 1 91 ? -3.249 -3.009 -3.901 1.00 75.44 91 VAL A O 1
ATOM 666 N N . VAL A 1 92 ? -5.084 -2.311 -2.815 1.00 74.44 92 VAL A N 1
ATOM 667 C CA . VAL A 1 92 ? -6.001 -2.715 -3.887 1.00 74.44 92 VAL A CA 1
ATOM 668 C C . VAL A 1 92 ? -6.161 -1.585 -4.897 1.00 74.44 92 VAL A C 1
ATOM 670 O O . VAL A 1 92 ? -5.813 -1.757 -6.062 1.00 74.44 92 VAL A O 1
ATOM 673 N N . VAL A 1 93 ? -6.640 -0.416 -4.473 1.00 73.69 93 VAL A N 1
ATOM 674 C CA . VAL A 1 93 ? -7.009 0.658 -5.402 1.00 73.69 93 VAL A CA 1
ATOM 675 C C . VAL A 1 93 ? -5.775 1.321 -6.019 1.00 73.69 93 VAL A C 1
ATOM 677 O O . VAL A 1 93 ? -5.684 1.350 -7.245 1.00 73.69 93 VAL A O 1
ATOM 680 N N . CYS A 1 94 ? -4.792 1.781 -5.234 1.00 73.44 94 CYS A N 1
ATOM 681 C CA . CYS A 1 94 ? -3.608 2.438 -5.809 1.00 73.44 94 CYS A CA 1
ATOM 682 C C . CYS A 1 94 ? -2.768 1.504 -6.699 1.00 73.44 94 CYS A C 1
ATOM 684 O O . CYS A 1 94 ? -2.241 1.959 -7.712 1.00 73.44 94 CYS A O 1
ATOM 686 N N . THR A 1 95 ? -2.669 0.208 -6.380 1.00 69.25 95 THR A N 1
ATOM 687 C CA . THR A 1 95 ? -1.984 -0.771 -7.248 1.00 69.25 95 THR A CA 1
ATOM 688 C C . THR A 1 95 ? -2.713 -0.954 -8.577 1.00 69.25 95 THR A C 1
ATOM 690 O O . THR A 1 95 ? -2.074 -0.993 -9.623 1.00 69.25 95 THR A O 1
ATOM 693 N N . MET A 1 96 ? -4.050 -1.002 -8.566 1.00 68.00 96 MET A N 1
ATOM 694 C CA . MET A 1 96 ? -4.842 -1.068 -9.799 1.00 68.00 96 MET A CA 1
ATOM 695 C C . MET A 1 96 ? -4.706 0.205 -10.644 1.00 68.00 96 MET A C 1
ATOM 697 O O . MET A 1 96 ? -4.708 0.120 -11.868 1.00 68.00 96 MET A O 1
ATOM 701 N N . THR A 1 97 ? -4.573 1.376 -10.014 1.00 62.97 97 THR A N 1
ATOM 702 C CA . THR A 1 97 ? -4.279 2.637 -10.712 1.00 62.97 97 THR A CA 1
ATOM 703 C C . THR A 1 97 ? -2.881 2.645 -11.316 1.00 62.97 97 THR A C 1
ATOM 705 O O . THR A 1 97 ? -2.699 3.195 -12.391 1.00 62.97 97 THR A O 1
ATOM 708 N N . ALA A 1 98 ? -1.892 2.048 -10.650 1.00 60.44 98 ALA A N 1
ATOM 709 C CA . ALA A 1 98 ? -0.512 2.021 -11.133 1.00 60.44 98 ALA A CA 1
ATOM 710 C C . ALA A 1 98 ? -0.319 1.170 -12.403 1.00 60.44 98 ALA A C 1
ATOM 712 O O . ALA A 1 98 ? 0.694 1.320 -13.078 1.00 60.44 98 ALA A O 1
ATOM 713 N N . TRP A 1 99 ? -1.261 0.278 -12.726 1.00 57.34 99 TRP A N 1
ATOM 714 C CA . TRP A 1 99 ? -1.249 -0.519 -13.964 1.00 57.34 99 TRP A CA 1
ATOM 715 C C . TRP A 1 99 ? -1.985 0.149 -15.135 1.00 57.34 99 TRP A C 1
ATOM 717 O O . TRP A 1 99 ? -2.034 -0.423 -16.225 1.00 57.34 99 TRP A O 1
ATOM 727 N N . PHE A 1 100 ? -2.588 1.315 -14.897 1.00 47.88 100 PHE A N 1
ATOM 728 C CA . PHE A 1 100 ? -3.298 2.130 -15.879 1.00 47.88 100 PHE A CA 1
ATOM 729 C C . PHE A 1 100 ? -2.380 3.228 -16.423 1.00 47.88 100 PHE A C 1
ATOM 731 O O . PHE A 1 100 ? -2.400 3.443 -17.656 1.00 47.88 100 PHE A O 1
#

Secondary structure (DSSP, 8-state):
-HHHHHHHHHHHHHHTGGGHHHHHHHHHHHHS-HHHHHH-HHHHHHHHHHHHHHHH-TTT-THHHHHHTS--S-HHHHHHHHTHHHIIIIIIIHHHHHT-

InterPro domains:
  IPR001463 Sodium:alanine symporter [PF01235] (1-99)
  IPR001463 Sodium:alanine symporter [PTHR30330] (1-98)

Mean predicted aligned error: 9.44 Å

Solvent-accessible surface area (backbone atoms only — not comparable to full-atom values): 5846 Å² total; per-residue (Å²): 108,66,69,62,50,53,52,54,42,51,52,50,47,68,76,43,56,85,48,54,63,54,46,55,50,50,52,52,51,58,71,70,24,65,77,41,60,75,79,34,44,69,59,54,48,50,53,50,52,52,54,49,34,70,72,49,43,64,90,71,56,63,67,55,62,65,60,67,73,55,94,65,97,44,73,70,60,53,54,57,55,58,56,46,53,39,43,47,48,54,61,50,48,47,49,50,55,72,74,108

Foldseek 3Di:
DLVVLVVVLVVVCVVPVVCLVVLVVCVVCVLPPCVCVVPPVVVVVVVVCVVLCVFLVPPVCPLVVVLVPDDDPDPVVSVVVSVVRSCCRVVPRVSSVSSD

Sequence (100 aa):
MVVIYVGASLWVIFARFDLIGEAFTQIIDGAFSPEGVAGGAIGVLIQGFRRAAFSNEAGVGSASIAHSAVKTKYAASEGLVALLEPFIDTVVVCTMTAWF